Protein AF-A0A5C9A7F8-F1 (afdb_monomer)

Structure (mmCIF, N/CA/C/O backbone):
data_AF-A0A5C9A7F8-F1
#
_entry.id   AF-A0A5C9A7F8-F1
#
loop_
_atom_site.group_PDB
_atom_site.id
_atom_site.type_symbol
_atom_site.label_atom_id
_atom_site.label_alt_id
_atom_site.label_comp_id
_atom_site.label_asym_id
_atom_site.label_entity_id
_atom_site.label_seq_id
_atom_site.pdbx_PDB_ins_code
_atom_site.Cartn_x
_atom_site.Cartn_y
_atom_site.Cartn_z
_atom_site.occupancy
_atom_site.B_iso_or_equiv
_atom_site.auth_seq_id
_atom_site.auth_comp_id
_atom_site.auth_asym_id
_atom_site.auth_atom_id
_atom_site.pdbx_PDB_model_num
ATOM 1 N N . MET A 1 1 ? 0.653 37.399 12.890 1.00 53.38 1 MET A N 1
ATOM 2 C CA . MET A 1 1 ? 1.099 36.028 13.251 1.00 53.38 1 MET A CA 1
ATOM 3 C C . MET A 1 1 ? 0.070 35.208 14.038 1.00 53.38 1 MET A C 1
ATOM 5 O O . MET A 1 1 ? -0.113 34.050 13.695 1.00 53.38 1 MET A O 1
ATOM 9 N N . ARG A 1 2 ? -0.655 35.771 15.020 1.00 56.19 2 ARG A N 1
ATOM 10 C CA . ARG A 1 2 ? -1.628 35.039 15.870 1.00 56.19 2 ARG A CA 1
ATOM 11 C C . ARG A 1 2 ? -2.769 34.328 15.108 1.00 56.19 2 ARG A C 1
ATOM 13 O O . ARG A 1 2 ? -3.188 33.250 15.505 1.00 56.19 2 ARG A O 1
ATOM 20 N N . ASN A 1 3 ? -3.223 34.900 13.988 1.00 58.44 3 ASN A N 1
ATOM 21 C CA . ASN A 1 3 ? -4.337 34.350 13.202 1.00 58.44 3 ASN A CA 1
ATOM 22 C C . ASN A 1 3 ? -3.941 33.115 12.357 1.00 58.44 3 ASN A C 1
ATOM 24 O O . ASN A 1 3 ? -4.725 32.185 12.219 1.00 58.44 3 ASN A O 1
ATOM 28 N N . LYS A 1 4 ? -2.690 33.042 11.865 1.00 56.94 4 LYS A N 1
ATOM 29 C CA . LYS A 1 4 ? -2.203 31.839 11.161 1.00 56.94 4 LYS A CA 1
ATOM 30 C C . LYS A 1 4 ? -2.041 30.652 12.111 1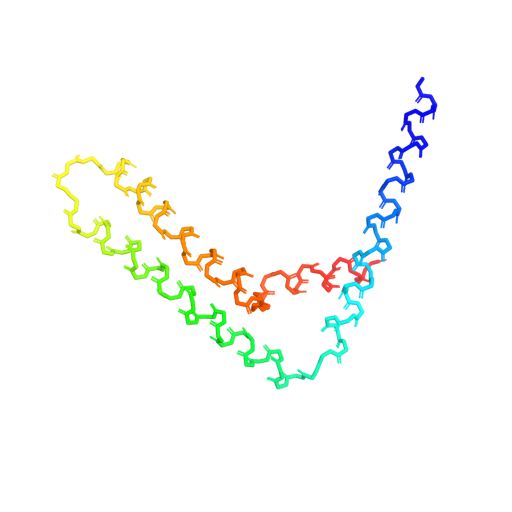.00 56.94 4 LYS A C 1
ATOM 32 O O . LYS A 1 4 ? -2.472 29.561 11.777 1.00 56.94 4 LYS A O 1
ATOM 37 N N . LEU A 1 5 ? -1.536 30.895 13.323 1.00 63.28 5 LEU A N 1
ATOM 38 C CA . LEU A 1 5 ? -1.364 29.848 14.335 1.00 63.28 5 LEU A CA 1
ATOM 39 C C . LEU A 1 5 ? -2.704 29.227 14.771 1.00 63.28 5 LEU A C 1
ATOM 41 O O . LEU A 1 5 ? -2.791 28.018 14.946 1.00 63.28 5 LEU A O 1
ATOM 45 N N . SER A 1 6 ? -3.760 30.039 14.906 1.00 60.34 6 SER A N 1
ATOM 46 C CA . SER A 1 6 ? -5.105 29.547 15.237 1.00 60.34 6 SER A CA 1
ATOM 47 C C . SER A 1 6 ? -5.726 28.748 14.082 1.00 60.34 6 SER A C 1
ATOM 49 O O . SER A 1 6 ? -6.303 27.689 14.317 1.00 60.34 6 SER A O 1
ATOM 51 N N . PHE A 1 7 ? -5.528 29.190 12.835 1.00 65.75 7 PHE A N 1
ATOM 52 C CA . PHE A 1 7 ? -5.974 28.471 11.638 1.00 65.75 7 PHE A CA 1
ATOM 53 C C . PHE A 1 7 ? -5.254 27.121 11.453 1.00 65.75 7 PHE A C 1
ATOM 55 O O . PHE A 1 7 ? -5.908 26.108 11.206 1.00 65.75 7 PHE A O 1
ATOM 62 N N . ASP A 1 8 ? -3.930 27.077 11.646 1.00 67.56 8 ASP A N 1
ATOM 63 C CA . ASP A 1 8 ? -3.140 25.837 11.617 1.00 67.56 8 ASP A CA 1
ATOM 64 C C . ASP A 1 8 ? -3.560 24.862 12.727 1.00 67.56 8 ASP A C 1
ATOM 66 O O . ASP A 1 8 ? -3.685 23.658 12.487 1.00 67.56 8 ASP A O 1
ATOM 70 N N . LEU A 1 9 ? -3.860 25.370 13.930 1.00 68.94 9 LEU A N 1
ATOM 71 C CA . LEU A 1 9 ? -4.327 24.545 15.045 1.00 68.94 9 LEU A CA 1
ATOM 72 C C . LEU A 1 9 ? -5.725 23.967 14.782 1.00 68.94 9 LEU A C 1
ATOM 74 O O . LEU A 1 9 ? -5.955 22.788 15.042 1.00 68.94 9 LEU A O 1
ATOM 78 N N . GLN A 1 10 ? -6.643 24.757 14.212 1.00 70.44 10 GLN A N 1
ATOM 79 C CA . GLN A 1 10 ? -7.967 24.271 13.814 1.00 70.44 10 GLN A CA 1
ATOM 80 C C . GLN A 1 10 ? -7.883 23.225 12.697 1.00 70.44 10 GLN A C 1
ATOM 82 O O . GLN A 1 10 ? -8.605 22.226 12.729 1.00 70.44 10 GLN A O 1
ATOM 87 N N . LEU A 1 11 ? -6.978 23.409 11.732 1.00 73.00 11 LEU A N 1
ATOM 88 C CA . LEU A 1 11 ? -6.740 22.437 10.669 1.00 73.00 11 LEU A CA 1
ATOM 89 C C . LEU A 1 11 ? -6.156 21.128 11.224 1.00 73.00 11 LEU A C 1
ATOM 91 O O . LEU A 1 11 ? -6.601 20.046 10.838 1.00 73.00 11 LEU A O 1
ATOM 95 N N . SER A 1 12 ? -5.196 21.220 12.148 1.00 75.50 12 SER A N 1
ATOM 96 C CA . SER A 1 12 ? -4.576 20.064 12.802 1.00 75.50 12 SER A CA 1
ATOM 97 C C . SER A 1 12 ? -5.571 19.306 13.688 1.00 75.50 12 SER A C 1
ATOM 99 O O . SER A 1 12 ? -5.712 18.091 13.555 1.00 75.50 12 SER A O 1
ATOM 101 N N . ALA A 1 13 ? -6.366 20.018 14.494 1.00 78.12 13 ALA A N 1
ATOM 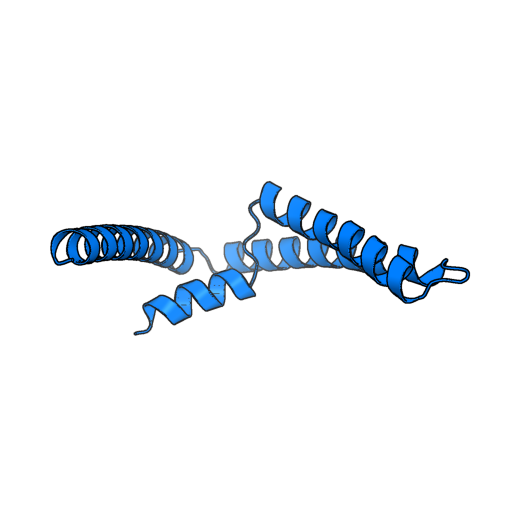102 C CA . ALA A 1 13 ? -7.417 19.428 15.324 1.00 78.12 13 ALA A CA 1
ATOM 103 C C . ALA A 1 13 ? -8.486 18.707 14.483 1.00 78.12 13 ALA A C 1
ATOM 105 O O . ALA A 1 13 ? -8.927 17.610 14.828 1.00 78.12 13 ALA A O 1
ATOM 106 N N . ARG A 1 14 ? -8.868 19.271 13.329 1.00 79.44 14 ARG A N 1
ATOM 107 C CA . ARG A 1 14 ? -9.832 18.637 12.416 1.00 79.44 14 ARG A CA 1
ATOM 108 C C . ARG A 1 14 ? -9.265 17.367 11.775 1.00 79.44 14 ARG A C 1
ATOM 110 O O . ARG A 1 14 ? -9.982 16.375 11.658 1.00 79.44 14 ARG A O 1
ATOM 117 N N . LYS A 1 15 ? -7.982 17.371 11.396 1.00 80.56 15 LYS A N 1
ATOM 118 C CA . LYS A 1 15 ? -7.279 16.180 10.885 1.00 80.56 15 LYS A CA 1
ATOM 119 C C . LYS A 1 15 ? -7.148 15.095 11.956 1.00 80.56 15 LYS A C 1
ATOM 121 O O . LYS A 1 15 ? -7.390 13.930 11.649 1.00 80.56 15 LYS A O 1
ATOM 126 N N . ALA A 1 16 ? -6.851 15.470 13.200 1.00 81.25 16 ALA A N 1
ATOM 127 C CA . ALA A 1 16 ? -6.787 14.549 14.332 1.00 81.25 16 ALA A CA 1
ATOM 128 C C . ALA A 1 16 ? -8.145 13.876 14.597 1.00 81.25 16 ALA A C 1
ATOM 130 O O . ALA A 1 16 ? -8.217 12.652 14.674 1.00 81.25 16 ALA A O 1
ATOM 131 N N . ALA A 1 17 ? -9.243 14.641 14.599 1.00 81.75 17 ALA A N 1
ATOM 132 C CA . ALA A 1 17 ? -10.589 14.090 14.771 1.00 81.75 17 ALA A CA 1
ATOM 133 C C . ALA A 1 17 ? -10.974 13.084 13.664 1.00 81.75 17 ALA A C 1
ATOM 135 O O . ALA A 1 17 ? -11.631 12.075 13.929 1.00 81.75 17 ALA A O 1
ATOM 136 N N . ILE A 1 18 ? -10.558 13.331 12.416 1.00 82.38 18 ILE A N 1
ATOM 137 C CA . ILE A 1 18 ? -10.759 12.390 11.301 1.00 82.38 18 ILE A CA 1
ATOM 138 C C . ILE A 1 18 ? -9.904 11.132 11.500 1.00 82.38 18 ILE A C 1
ATOM 140 O O . ILE A 1 18 ? -10.417 10.020 11.367 1.00 82.38 18 ILE A O 1
ATOM 144 N N . ALA A 1 19 ? -8.627 11.292 11.859 1.00 79.88 19 ALA A N 1
ATOM 145 C CA . ALA A 1 19 ? -7.718 10.177 12.115 1.00 79.88 19 ALA A CA 1
ATOM 146 C C . ALA A 1 19 ? -8.229 9.275 13.248 1.00 79.88 19 ALA A C 1
ATOM 148 O O . ALA A 1 19 ? -8.216 8.053 13.117 1.00 79.88 19 ALA A O 1
ATOM 149 N N . GLU A 1 20 ? -8.770 9.860 14.316 1.00 80.00 20 GLU A N 1
ATOM 150 C CA . GLU A 1 20 ? -9.368 9.124 15.426 1.00 80.00 20 GLU A CA 1
ATOM 151 C C . GLU A 1 20 ? -10.599 8.307 15.028 1.00 80.00 20 GLU A C 1
ATOM 153 O O . GLU A 1 20 ? -10.759 7.176 15.494 1.00 80.00 20 GLU A O 1
ATOM 158 N N . ARG A 1 21 ? -11.465 8.856 14.166 1.00 80.44 21 ARG A N 1
ATOM 159 C CA . ARG A 1 21 ? -12.636 8.137 13.640 1.00 80.44 21 ARG A CA 1
ATOM 160 C C . ARG A 1 21 ? -12.220 6.959 12.765 1.00 80.44 21 ARG A C 1
ATOM 162 O O . ARG A 1 21 ? -12.795 5.877 12.889 1.00 80.44 21 ARG A O 1
ATOM 169 N N . ILE A 1 22 ? -11.207 7.157 11.919 1.00 81.00 22 ILE A N 1
ATOM 170 C CA . ILE A 1 22 ? -10.634 6.102 11.073 1.00 81.00 22 ILE A CA 1
ATOM 171 C C . ILE A 1 22 ? -9.998 5.017 11.948 1.00 81.00 22 ILE A C 1
ATOM 173 O O . ILE A 1 22 ? -10.241 3.834 11.718 1.00 81.00 22 ILE A O 1
ATOM 177 N N . ALA A 1 23 ? -9.244 5.401 12.981 1.00 75.62 23 ALA A N 1
ATOM 178 C CA . ALA A 1 23 ? -8.641 4.472 13.931 1.00 75.62 23 ALA A CA 1
ATOM 179 C C . ALA A 1 23 ? -9.702 3.632 14.656 1.00 75.62 23 ALA A C 1
ATOM 181 O O . ALA A 1 23 ? -9.596 2.409 14.674 1.00 75.62 23 ALA A O 1
ATOM 182 N N . ALA A 1 24 ? -10.760 4.261 15.180 1.00 79.31 24 ALA A N 1
ATOM 183 C CA . ALA A 1 24 ? -11.851 3.559 15.857 1.00 79.31 24 ALA A CA 1
ATOM 184 C C . ALA A 1 24 ? -12.548 2.540 14.936 1.00 79.31 24 ALA A C 1
ATOM 186 O O . ALA A 1 24 ? -12.767 1.398 15.334 1.00 79.31 24 ALA A O 1
ATOM 187 N N . HIS A 1 25 ? -12.813 2.912 13.678 1.00 76.88 25 HIS A N 1
ATOM 188 C CA . HIS A 1 25 ? -13.354 1.988 12.673 1.00 76.88 25 HIS A CA 1
ATOM 189 C C . HIS A 1 25 ? -12.405 0.827 12.357 1.00 76.88 25 HIS A C 1
ATOM 191 O O . HIS A 1 25 ? -12.852 -0.299 12.144 1.00 76.88 25 HIS A O 1
ATOM 197 N N . LYS A 1 26 ? -11.092 1.083 12.321 1.00 73.50 26 LYS A N 1
ATOM 198 C CA . LYS A 1 26 ? -10.089 0.056 12.016 1.00 73.50 26 LYS A CA 1
ATOM 199 C C . LYS A 1 26 ? -9.912 -0.939 13.164 1.00 73.50 26 LYS A C 1
ATOM 201 O O . LYS A 1 26 ? -9.720 -2.121 12.899 1.00 73.50 26 LYS A O 1
ATOM 206 N N . ILE A 1 27 ? -10.024 -0.472 14.410 1.00 75.75 27 ILE A N 1
ATOM 207 C CA . ILE A 1 27 ? -9.955 -1.298 15.628 1.00 75.75 27 ILE A CA 1
ATOM 208 C C . ILE A 1 27 ? -11.215 -2.164 15.782 1.00 75.75 27 ILE A C 1
ATOM 210 O O . ILE A 1 27 ? -11.118 -3.310 16.208 1.00 75.75 27 ILE A O 1
ATOM 214 N N . ALA A 1 28 ? -12.386 -1.653 15.391 1.00 79.31 28 ALA A N 1
ATOM 215 C CA . ALA A 1 28 ? -13.654 -2.381 15.478 1.00 79.31 28 ALA A CA 1
ATOM 216 C C . ALA A 1 28 ? -13.822 -3.499 14.426 1.00 79.31 28 ALA A C 1
ATOM 218 O O . ALA A 1 28 ? -14.807 -4.238 14.466 1.00 79.31 28 ALA A O 1
ATOM 219 N N . ARG A 1 29 ? -12.895 -3.647 13.466 1.00 75.38 29 ARG A N 1
ATOM 220 C CA . ARG A 1 29 ? -12.985 -4.717 12.462 1.00 75.38 29 ARG A CA 1
ATOM 221 C C . ARG A 1 29 ? -12.728 -6.096 13.066 1.00 75.38 29 ARG A C 1
ATOM 223 O O . ARG A 1 29 ? -11.826 -6.294 13.873 1.00 75.38 29 ARG A O 1
ATOM 230 N N . SER A 1 30 ? -13.483 -7.085 12.582 1.00 80.69 30 SER A N 1
ATOM 231 C CA . SER A 1 30 ? -13.266 -8.493 12.925 1.00 80.69 30 SER A CA 1
ATOM 232 C C . SER A 1 30 ? -11.859 -8.951 12.531 1.00 80.69 30 SER A C 1
ATOM 234 O O . SER A 1 30 ? -11.397 -8.683 11.417 1.00 80.69 30 SER A O 1
ATOM 236 N N . LYS A 1 31 ? -11.210 -9.713 13.422 1.00 74.69 31 LYS A N 1
ATOM 237 C CA . LYS A 1 31 ? -9.868 -10.286 13.221 1.00 74.69 31 LYS A CA 1
ATOM 238 C C . LYS A 1 31 ? -9.748 -11.059 11.902 1.00 74.69 31 LYS A C 1
ATOM 240 O O . LYS A 1 31 ? -8.734 -10.950 11.222 1.00 74.69 31 LYS A O 1
ATOM 245 N N . VAL A 1 32 ? -10.807 -11.766 11.503 1.00 80.38 32 VAL A N 1
ATOM 246 C CA . VAL A 1 32 ? -10.852 -12.538 10.248 1.00 80.38 32 VAL A CA 1
ATOM 247 C C . VAL A 1 32 ? -10.839 -11.619 9.023 1.00 80.38 32 VAL A C 1
ATOM 249 O O . VAL A 1 32 ? -10.107 -11.864 8.070 1.00 80.38 32 VAL A O 1
ATOM 252 N N . SER A 1 33 ? -11.589 -10.514 9.062 1.00 79.81 33 SER A N 1
ATOM 253 C CA . SER A 1 33 ? -11.612 -9.533 7.969 1.00 79.81 33 SER A CA 1
ATOM 254 C C . SER A 1 33 ? -10.258 -8.835 7.814 1.00 79.81 33 SER A C 1
ATOM 256 O O . SER A 1 33 ? -9.779 -8.668 6.694 1.00 79.81 33 SER A O 1
ATOM 258 N N . VAL A 1 34 ? -9.605 -8.494 8.931 1.00 82.19 34 VAL A N 1
ATOM 259 C CA . VAL A 1 34 ? -8.253 -7.913 8.923 1.00 82.19 34 VAL A CA 1
ATOM 260 C C . VAL A 1 34 ? -7.234 -8.898 8.348 1.00 82.19 34 VAL A C 1
ATOM 262 O O . VAL A 1 34 ? -6.396 -8.495 7.545 1.00 82.19 34 VAL A O 1
ATOM 265 N N . PHE A 1 35 ? -7.330 -10.183 8.696 1.00 83.00 35 PHE A N 1
ATOM 266 C CA . PHE A 1 35 ? -6.446 -11.223 8.169 1.00 83.00 35 PHE A CA 1
ATOM 267 C C . PHE A 1 35 ? -6.591 -11.404 6.650 1.00 83.00 35 PHE A C 1
ATOM 269 O O . PHE A 1 35 ? -5.595 -11.387 5.931 1.00 83.00 35 PHE A O 1
ATOM 276 N N . LEU A 1 36 ? -7.823 -11.486 6.138 1.00 84.69 36 LEU A N 1
ATOM 277 C CA . LEU A 1 36 ? -8.081 -11.596 4.695 1.00 84.69 36 LEU A CA 1
ATOM 278 C C . LEU A 1 36 ? -7.607 -10.355 3.920 1.00 84.69 36 LEU A C 1
ATOM 280 O O . LEU A 1 36 ? -7.063 -10.461 2.818 1.00 84.69 36 LEU A O 1
ATOM 284 N N . MET A 1 37 ? -7.754 -9.166 4.508 1.00 82.50 37 MET A N 1
ATOM 285 C CA . MET A 1 37 ? -7.220 -7.929 3.932 1.00 82.50 37 MET A CA 1
ATOM 286 C C . MET A 1 37 ? -5.695 -7.861 3.957 1.00 82.50 37 MET A C 1
ATOM 288 O O . MET A 1 37 ? -5.106 -7.326 3.023 1.00 82.50 37 MET A O 1
ATOM 292 N N . ALA A 1 38 ? -5.051 -8.414 4.984 1.00 85.38 38 ALA A N 1
ATOM 293 C CA . ALA A 1 38 ? -3.598 -8.519 5.034 1.00 85.38 38 ALA A CA 1
ATOM 294 C C . ALA A 1 38 ? -3.072 -9.517 3.991 1.00 85.38 38 ALA A C 1
ATOM 296 O O . ALA A 1 38 ? -2.083 -9.236 3.319 1.00 85.38 38 ALA A O 1
ATOM 297 N N . MET A 1 39 ? -3.758 -10.649 3.809 1.00 87.94 39 MET A N 1
ATOM 298 C CA . MET A 1 39 ? -3.386 -11.660 2.821 1.00 87.94 39 MET A CA 1
ATOM 299 C C . MET A 1 39 ? -3.515 -11.126 1.389 1.00 87.94 39 MET A C 1
ATOM 301 O O . MET A 1 39 ? -2.568 -11.221 0.613 1.00 87.94 39 MET A O 1
ATOM 305 N N . SER A 1 40 ? -4.645 -10.495 1.056 1.00 85.38 40 SER A N 1
ATOM 306 C CA . SER A 1 40 ? -4.836 -9.849 -0.254 1.00 85.38 40 SER A CA 1
ATOM 307 C C . SER A 1 40 ? -3.828 -8.722 -0.494 1.00 85.38 40 SER A C 1
ATOM 309 O O . SER A 1 40 ? -3.250 -8.652 -1.576 1.00 85.38 40 SER A O 1
ATOM 311 N N . ALA A 1 41 ? -3.523 -7.908 0.524 1.00 87.25 41 ALA A N 1
ATOM 312 C CA . ALA A 1 41 ? -2.455 -6.914 0.439 1.00 87.25 41 ALA A CA 1
ATOM 313 C C . ALA A 1 41 ? -1.084 -7.543 0.127 1.00 87.25 41 ALA A C 1
ATOM 315 O O . ALA A 1 41 ? -0.331 -7.004 -0.682 1.00 87.25 41 ALA A O 1
ATOM 316 N N . GLY A 1 42 ? -0.771 -8.698 0.724 1.00 87.75 42 GLY A N 1
ATOM 317 C CA . GLY A 1 42 ? 0.453 -9.451 0.445 1.00 87.75 42 GLY A CA 1
ATOM 318 C C . GLY A 1 42 ? 0.546 -9.929 -1.006 1.00 87.75 42 GLY A C 1
ATOM 319 O O . GLY A 1 42 ? 1.596 -9.781 -1.625 1.00 87.75 42 GLY A O 1
ATOM 320 N N . VAL A 1 43 ? -0.556 -10.427 -1.577 1.00 89.88 43 VAL A N 1
ATOM 321 C CA . VAL A 1 43 ? -0.608 -10.863 -2.985 1.00 89.88 43 VAL A CA 1
ATOM 322 C C . VAL A 1 43 ? -0.336 -9.695 -3.937 1.00 89.88 43 VAL A C 1
ATOM 324 O O . VAL A 1 43 ? 0.491 -9.821 -4.837 1.00 89.88 43 VAL A O 1
ATOM 327 N N . PHE A 1 44 ? -0.961 -8.534 -3.718 1.00 87.38 44 PHE A N 1
ATOM 328 C CA . PHE A 1 44 ? -0.721 -7.353 -4.559 1.00 87.38 44 PHE A CA 1
ATOM 329 C C . PHE A 1 44 ? 0.716 -6.831 -4.451 1.00 87.38 44 PHE A C 1
ATOM 331 O O . PHE A 1 44 ? 1.309 -6.434 -5.456 1.00 87.38 44 PHE A O 1
ATOM 338 N N . MET A 1 45 ? 1.304 -6.886 -3.255 1.00 90.88 45 MET A N 1
ATOM 339 C CA . MET A 1 45 ? 2.705 -6.509 -3.055 1.00 90.88 45 MET A CA 1
ATOM 340 C C . MET A 1 45 ? 3.670 -7.491 -3.719 1.00 90.88 45 MET A C 1
ATOM 342 O O . MET A 1 45 ? 4.656 -7.055 -4.312 1.00 90.88 45 MET A O 1
ATOM 346 N N . ALA A 1 46 ? 3.372 -8.793 -3.684 1.00 91.31 46 ALA A N 1
ATOM 347 C CA . ALA A 1 46 ? 4.154 -9.802 -4.388 1.00 91.31 46 ALA A CA 1
ATOM 348 C C . ALA A 1 46 ? 4.147 -9.555 -5.903 1.00 91.31 46 ALA A C 1
ATOM 350 O O . ALA A 1 46 ? 5.209 -9.556 -6.512 1.00 91.31 46 ALA A O 1
ATOM 351 N N . ILE A 1 47 ? 2.987 -9.238 -6.492 1.00 89.81 47 ILE A N 1
ATOM 352 C CA . ILE A 1 47 ? 2.871 -8.904 -7.922 1.00 89.81 47 ILE A CA 1
ATOM 353 C C . ILE A 1 47 ? 3.756 -7.702 -8.285 1.00 89.81 47 ILE A C 1
ATOM 355 O O . ILE A 1 47 ? 4.512 -7.765 -9.254 1.00 89.81 47 ILE A O 1
ATOM 359 N N . GLY A 1 48 ? 3.712 -6.622 -7.494 1.00 90.19 48 GLY A N 1
ATOM 360 C CA . GLY A 1 48 ? 4.572 -5.455 -7.716 1.00 90.19 48 GLY A CA 1
ATOM 361 C C . GLY A 1 48 ? 6.062 -5.790 -7.611 1.00 90.19 48 GLY A C 1
ATOM 362 O O . GLY A 1 48 ? 6.867 -5.305 -8.405 1.00 90.19 48 GLY A O 1
ATOM 363 N N . PHE A 1 49 ? 6.439 -6.643 -6.655 1.00 91.06 49 PHE A N 1
ATOM 364 C CA . PHE A 1 49 ? 7.826 -7.064 -6.464 1.00 91.06 49 PHE A CA 1
ATOM 365 C C . PHE A 1 49 ? 8.316 -7.986 -7.588 1.00 91.06 49 PHE A C 1
ATOM 367 O O . PHE A 1 49 ? 9.445 -7.840 -8.045 1.00 91.06 49 PHE A O 1
ATOM 374 N N . THR A 1 50 ? 7.471 -8.887 -8.093 1.00 91.38 50 THR A N 1
ATOM 375 C CA . THR A 1 50 ? 7.784 -9.710 -9.270 1.00 91.38 50 THR A CA 1
ATOM 376 C C . THR A 1 50 ? 8.047 -8.836 -10.494 1.00 91.38 50 THR A C 1
ATOM 378 O O . THR A 1 50 ? 9.042 -9.049 -11.177 1.00 91.38 50 THR A O 1
ATOM 381 N N . PHE A 1 51 ? 7.233 -7.802 -10.724 1.00 87.38 51 PHE A N 1
ATOM 382 C CA . PHE A 1 51 ? 7.461 -6.831 -11.798 1.00 87.38 51 PHE A CA 1
ATOM 383 C C . PHE A 1 51 ? 8.783 -6.067 -11.639 1.00 87.38 51 PHE A C 1
ATOM 385 O O . PHE A 1 51 ? 9.525 -5.915 -12.608 1.00 87.38 51 PHE A O 1
ATOM 392 N N . TYR A 1 52 ? 9.110 -5.635 -10.416 1.00 89.19 52 TYR A N 1
ATOM 393 C CA . TYR A 1 52 ? 10.408 -5.030 -10.111 1.00 89.19 52 TYR A CA 1
ATOM 394 C C . TYR A 1 52 ? 11.564 -5.972 -10.467 1.00 89.19 52 TYR A C 1
ATOM 396 O O . TYR A 1 52 ? 12.486 -5.563 -11.171 1.00 89.19 52 TYR A O 1
ATOM 404 N N . LEU A 1 53 ? 11.487 -7.236 -10.031 1.00 89.31 53 LEU A N 1
ATOM 405 C CA . LEU A 1 53 ? 12.495 -8.261 -10.313 1.00 89.31 53 LEU A CA 1
ATOM 406 C C . LEU A 1 53 ? 12.655 -8.518 -11.814 1.00 89.31 53 LEU A C 1
ATOM 408 O O . LEU A 1 53 ? 13.781 -8.592 -12.292 1.00 89.31 53 LEU A O 1
ATOM 412 N N . SER A 1 54 ? 11.554 -8.612 -12.561 1.00 87.75 54 SER A N 1
ATOM 413 C CA . SER A 1 54 ? 11.594 -8.812 -14.012 1.00 87.75 54 SER A CA 1
ATOM 414 C C . SER A 1 54 ? 12.286 -7.659 -14.740 1.00 87.75 54 SER A C 1
ATOM 416 O O . SER A 1 54 ? 13.079 -7.905 -15.642 1.00 87.75 54 SER A O 1
ATOM 418 N N . VAL A 1 55 ? 12.042 -6.411 -14.327 1.00 86.38 55 VAL A N 1
ATOM 419 C CA . VAL A 1 55 ? 12.673 -5.229 -14.939 1.00 86.38 55 VAL A CA 1
ATOM 420 C C . VAL A 1 55 ? 14.172 -5.166 -14.644 1.00 86.38 55 VAL A C 1
ATOM 422 O O . VAL A 1 55 ? 14.950 -4.811 -15.525 1.00 86.38 55 VAL A O 1
ATOM 425 N N . ILE A 1 56 ? 14.596 -5.508 -13.422 1.00 85.75 56 ILE A N 1
ATOM 426 C CA . ILE A 1 56 ? 16.024 -5.478 -13.070 1.00 85.75 56 ILE A CA 1
ATOM 427 C C . ILE A 1 56 ? 16.809 -6.673 -13.625 1.00 85.75 56 ILE A C 1
ATOM 429 O O . ILE A 1 56 ? 18.015 -6.552 -13.818 1.00 85.75 56 ILE A O 1
ATOM 433 N N . ALA A 1 57 ? 16.150 -7.810 -13.867 1.00 84.12 57 ALA A N 1
ATOM 434 C CA . ALA A 1 57 ? 16.799 -9.032 -14.337 1.00 84.12 57 ALA A CA 1
ATOM 435 C C . ALA A 1 57 ? 17.235 -8.965 -15.810 1.00 84.12 57 ALA A C 1
ATOM 437 O O . ALA A 1 57 ? 18.215 -9.607 -16.172 1.00 84.12 57 ALA A O 1
ATOM 438 N N . ASP A 1 58 ? 16.535 -8.189 -16.642 1.00 74.88 58 ASP A N 1
ATOM 439 C CA . ASP A 1 58 ? 16.753 -8.126 -18.097 1.00 74.88 58 ASP A CA 1
ATOM 440 C C . ASP A 1 58 ? 17.625 -6.932 -18.541 1.00 74.88 58 ASP A C 1
ATOM 442 O O . ASP A 1 58 ? 17.767 -6.640 -19.725 1.00 74.88 58 ASP A O 1
ATOM 446 N N . ALA A 1 59 ? 18.202 -6.180 -17.600 1.00 74.25 59 ALA A N 1
ATOM 447 C CA . ALA A 1 59 ? 18.764 -4.869 -17.903 1.00 74.25 59 ALA A CA 1
ATOM 448 C C . ALA A 1 59 ? 20.230 -4.884 -18.386 1.00 74.25 59 ALA A C 1
ATOM 450 O O . ALA A 1 59 ? 21.118 -5.292 -17.635 1.00 74.25 59 ALA A O 1
ATOM 451 N N . PRO A 1 60 ? 20.530 -4.345 -19.588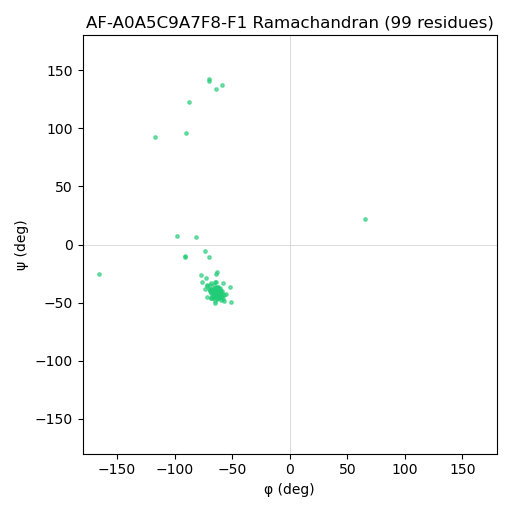 1.00 64.00 60 PRO A N 1
ATOM 452 C CA . PRO A 1 60 ? 21.813 -4.599 -20.245 1.00 64.00 60 PRO A CA 1
ATOM 453 C C . PRO A 1 60 ? 22.960 -3.609 -19.958 1.00 64.00 60 PRO A C 1
ATOM 455 O O . PRO A 1 60 ? 24.080 -3.895 -20.374 1.00 64.00 60 PRO A O 1
ATOM 458 N N . SER A 1 61 ? 22.770 -2.449 -19.305 1.00 62.66 61 SER A N 1
ATOM 459 C CA . SER A 1 61 ? 23.896 -1.482 -19.189 1.00 62.66 61 SER A CA 1
ATOM 460 C C . SER A 1 61 ? 23.786 -0.327 -18.184 1.00 62.66 61 SER A C 1
ATOM 462 O O . SER A 1 61 ? 24.818 0.169 -17.737 1.00 62.66 61 SER A O 1
ATOM 464 N N . SER A 1 62 ? 22.588 0.129 -17.799 1.00 73.50 62 SER A N 1
ATOM 465 C CA . SER A 1 62 ? 22.436 1.245 -16.847 1.00 73.50 62 SER A CA 1
ATOM 466 C C . SER A 1 62 ? 21.743 0.797 -15.568 1.00 73.50 62 SER A C 1
ATOM 468 O O . SER A 1 62 ? 20.516 0.810 -15.460 1.00 73.50 62 SER A O 1
ATOM 470 N N . GLN A 1 63 ? 22.544 0.411 -14.576 1.00 74.25 63 GLN A N 1
ATOM 471 C CA . GLN A 1 63 ? 22.060 -0.105 -13.2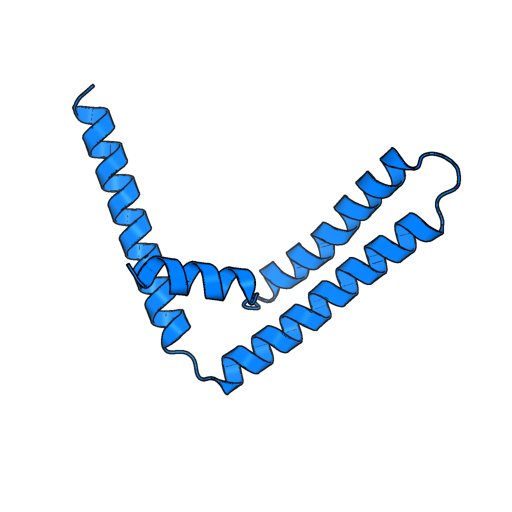95 1.00 74.25 63 GLN A CA 1
ATOM 472 C C . GLN A 1 63 ? 21.135 0.907 -12.589 1.00 74.25 63 GLN A C 1
ATOM 474 O O . GLN A 1 63 ? 20.053 0.553 -12.128 1.00 74.25 63 GLN A O 1
ATOM 479 N N . ALA A 1 64 ? 21.498 2.196 -12.593 1.00 79.50 64 ALA A N 1
ATOM 480 C CA . ALA A 1 64 ? 20.710 3.253 -11.954 1.00 79.50 64 ALA A CA 1
ATOM 481 C C . ALA A 1 64 ? 19.353 3.503 -12.638 1.00 79.50 64 ALA A C 1
ATOM 483 O O . ALA A 1 64 ? 18.329 3.578 -11.956 1.00 79.50 64 ALA A O 1
ATOM 484 N N . LEU A 1 65 ? 19.321 3.599 -13.974 1.00 81.38 65 LEU A N 1
ATOM 485 C CA . LEU A 1 65 ? 18.064 3.796 -14.711 1.00 81.38 65 LEU A CA 1
ATOM 486 C C . LEU A 1 65 ? 17.146 2.583 -14.577 1.00 81.38 65 LEU A C 1
ATOM 488 O O . LEU A 1 65 ? 15.935 2.730 -14.456 1.00 81.38 65 LEU A O 1
ATOM 492 N N . THR A 1 66 ? 17.724 1.390 -14.524 1.00 84.75 66 THR A N 1
ATOM 493 C CA . THR A 1 66 ? 16.969 0.150 -14.354 1.00 84.75 66 THR A CA 1
ATOM 494 C C . THR A 1 66 ? 16.273 0.091 -12.999 1.00 84.75 66 THR A C 1
ATOM 496 O O . THR A 1 66 ? 15.087 -0.220 -12.935 1.00 84.75 66 THR A O 1
ATOM 499 N N . HIS A 1 67 ? 16.963 0.445 -11.911 1.00 85.62 67 HIS A N 1
ATOM 500 C CA . HIS A 1 67 ? 16.333 0.517 -10.591 1.00 85.62 67 HIS A CA 1
ATOM 501 C C . HIS A 1 67 ? 15.259 1.613 -10.517 1.00 85.62 67 HIS A C 1
ATOM 503 O O . HIS A 1 67 ? 14.251 1.422 -9.838 1.00 85.62 67 HIS A O 1
ATOM 509 N N . LEU A 1 68 ? 15.425 2.726 -11.245 1.00 86.81 68 LEU A N 1
ATOM 510 C CA . LEU A 1 68 ? 14.405 3.774 -11.348 1.00 86.81 68 LEU A CA 1
ATOM 511 C C . LEU A 1 68 ? 13.141 3.264 -12.059 1.00 86.81 68 LEU A C 1
ATOM 513 O O . LEU A 1 68 ? 12.039 3.412 -11.534 1.00 86.81 68 LEU A O 1
ATOM 517 N N . VAL A 1 69 ? 13.293 2.629 -13.225 1.00 87.44 69 VAL A N 1
ATOM 518 C CA . VAL A 1 69 ? 12.174 2.054 -13.992 1.00 87.44 69 VAL A CA 1
ATOM 519 C C . VAL A 1 69 ? 11.528 0.896 -13.231 1.00 87.44 69 VAL A C 1
ATOM 521 O O . VAL A 1 69 ? 10.304 0.805 -13.169 1.00 87.44 69 VAL A O 1
ATOM 524 N N . GLY A 1 70 ? 12.326 0.061 -12.567 1.00 87.44 70 GLY A N 1
ATOM 525 C CA . GLY A 1 70 ? 11.824 -0.972 -11.672 1.00 87.44 70 GLY A CA 1
ATOM 526 C C . GLY A 1 70 ? 11.002 -0.371 -10.530 1.00 87.44 70 GLY A C 1
ATOM 527 O O . GLY A 1 70 ? 9.919 -0.869 -10.230 1.00 87.44 70 GLY A O 1
ATOM 528 N N . GLY A 1 71 ? 11.474 0.712 -9.909 1.00 89.06 71 GLY A N 1
ATOM 529 C CA . GLY A 1 71 ? 10.738 1.427 -8.867 1.00 89.06 71 GLY A CA 1
ATOM 530 C C . GLY A 1 71 ? 9.402 1.985 -9.367 1.00 89.06 71 GLY A C 1
ATOM 531 O O . GLY A 1 71 ? 8.390 1.848 -8.683 1.00 89.06 71 GLY A O 1
ATOM 532 N N . LEU A 1 72 ? 9.367 2.538 -10.585 1.00 89.50 72 LEU A N 1
ATOM 533 C CA . LEU A 1 72 ? 8.128 2.970 -11.247 1.00 89.50 72 LEU A CA 1
ATOM 534 C C . LEU A 1 72 ? 7.180 1.799 -11.547 1.00 89.50 72 LEU A C 1
ATOM 536 O O . LEU A 1 72 ? 5.965 1.955 -11.504 1.00 89.50 72 LEU A O 1
ATOM 540 N N . CYS A 1 73 ? 7.714 0.615 -11.832 1.00 88.31 73 CYS A N 1
ATOM 541 C CA . CYS A 1 73 ? 6.901 -0.578 -12.027 1.00 88.31 73 CYS A CA 1
ATOM 542 C C . CYS A 1 73 ? 6.344 -1.105 -10.692 1.00 88.31 73 CYS A C 1
ATOM 544 O O . CYS A 1 73 ? 5.177 -1.478 -10.593 1.00 88.31 73 CYS A O 1
ATOM 546 N N . PHE A 1 74 ? 7.140 -1.048 -9.624 1.00 89.38 74 PHE A N 1
ATOM 547 C CA . PHE A 1 74 ? 6.720 -1.429 -8.278 1.00 89.38 74 PHE A CA 1
ATOM 548 C C . PHE A 1 74 ? 5.580 -0.549 -7.740 1.00 89.38 74 PHE A C 1
ATOM 550 O O . PHE A 1 74 ? 4.663 -1.054 -7.084 1.00 89.38 74 PHE A O 1
ATOM 557 N N . THR A 1 75 ? 5.576 0.755 -8.044 1.00 91.44 75 THR A N 1
ATOM 558 C CA . THR A 1 75 ? 4.483 1.651 -7.626 1.00 91.44 75 THR A CA 1
ATOM 559 C C . THR A 1 75 ? 3.141 1.291 -8.264 1.00 91.44 75 THR A C 1
ATOM 561 O O . THR A 1 75 ? 2.111 1.522 -7.629 1.00 91.44 75 THR A O 1
ATOM 564 N N . LEU A 1 76 ? 3.111 0.641 -9.436 1.00 87.81 76 LEU A N 1
ATOM 565 C CA . LEU A 1 76 ? 1.869 0.098 -10.008 1.00 87.81 76 LEU A CA 1
ATOM 566 C C . LEU A 1 76 ? 1.232 -0.943 -9.078 1.00 87.81 76 LEU A C 1
ATOM 568 O O . LEU A 1 76 ? 0.019 -0.912 -8.869 1.00 87.81 76 LEU A O 1
ATOM 572 N N . GLY A 1 77 ? 2.041 -1.800 -8.443 1.00 86.31 77 GLY A N 1
ATOM 573 C CA . GLY A 1 77 ? 1.573 -2.756 -7.432 1.00 86.31 77 GLY A CA 1
ATOM 574 C C . GLY A 1 77 ? 0.926 -2.068 -6.223 1.00 86.31 77 GLY A C 1
ATOM 575 O O . GLY A 1 77 ? -0.131 -2.487 -5.749 1.00 86.31 77 GLY A O 1
ATOM 576 N N . PHE A 1 78 ? 1.497 -0.947 -5.775 1.00 85.81 78 PHE A N 1
ATOM 577 C CA . PHE A 1 78 ? 0.913 -0.116 -4.717 1.00 85.81 78 PHE A CA 1
ATOM 578 C C . PHE A 1 78 ? -0.383 0.595 -5.140 1.00 85.81 78 PHE A C 1
ATOM 580 O O . PHE A 1 78 ? -1.280 0.773 -4.315 1.00 85.81 78 PHE A O 1
ATOM 587 N N . ILE A 1 79 ? -0.517 0.986 -6.409 1.00 89.81 79 ILE A N 1
ATOM 588 C CA . ILE A 1 79 ? -1.749 1.591 -6.937 1.00 89.81 79 ILE A CA 1
ATOM 589 C C . ILE A 1 79 ? -2.880 0.556 -6.965 1.00 89.81 79 ILE A C 1
ATOM 591 O O . ILE A 1 79 ? -3.982 0.849 -6.506 1.00 89.81 79 ILE A O 1
ATOM 595 N N . LEU A 1 80 ? -2.606 -0.670 -7.421 1.00 84.75 80 LEU A N 1
ATOM 596 C CA . LEU A 1 80 ? -3.561 -1.788 -7.387 1.00 84.75 80 LEU A CA 1
ATOM 597 C C . LEU A 1 80 ? -4.056 -2.064 -5.959 1.00 84.75 80 LEU A C 1
ATOM 599 O O . LEU A 1 80 ? -5.259 -2.202 -5.726 1.00 84.75 80 LEU A O 1
ATOM 603 N N . LEU A 1 81 ? -3.138 -2.058 -4.990 1.00 86.88 81 LEU A N 1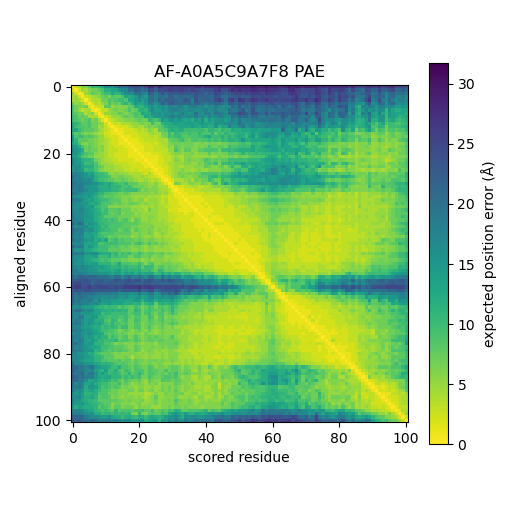
ATOM 604 C CA . LEU A 1 81 ? -3.447 -2.178 -3.567 1.00 86.88 81 LEU A CA 1
ATOM 605 C C . LEU A 1 81 ? -4.377 -1.053 -3.075 1.00 86.88 81 LEU A C 1
ATOM 607 O O . LEU A 1 81 ? -5.348 -1.330 -2.361 1.00 86.88 81 LEU A O 1
ATOM 611 N N . ALA A 1 82 ? -4.089 0.196 -3.460 1.00 85.19 82 ALA A N 1
ATOM 612 C CA . ALA A 1 82 ? -4.873 1.368 -3.080 1.00 85.19 82 ALA A CA 1
ATOM 613 C C . ALA A 1 82 ? -6.291 1.339 -3.674 1.00 85.19 82 ALA A C 1
ATOM 615 O O . ALA A 1 82 ? -7.255 1.597 -2.954 1.00 85.19 82 ALA A O 1
ATOM 616 N N . VAL A 1 83 ? -6.432 0.968 -4.951 1.00 86.31 83 VAL A N 1
ATOM 617 C CA . VAL A 1 83 ? -7.734 0.863 -5.636 1.00 86.31 83 VAL A CA 1
ATOM 618 C C . VAL A 1 83 ? -8.578 -0.275 -5.060 1.00 86.31 83 VAL A C 1
ATOM 620 O O . VAL A 1 83 ? -9.780 -0.114 -4.869 1.00 86.31 83 VAL A O 1
ATOM 623 N N . CYS A 1 84 ? -7.959 -1.406 -4.709 1.00 83.00 84 CYS A N 1
ATOM 624 C CA . CYS A 1 84 ? -8.655 -2.527 -4.073 1.00 83.00 84 CYS A CA 1
ATOM 625 C C . CYS A 1 84 ? -9.085 -2.217 -2.618 1.00 83.00 84 CYS A C 1
ATOM 627 O O . CYS A 1 84 ? -9.847 -2.968 -2.012 1.00 83.00 84 CYS A O 1
ATOM 629 N N . GLY A 1 85 ? -8.616 -1.109 -2.028 1.00 75.75 85 GLY A N 1
ATOM 630 C CA . GLY A 1 85 ? -8.980 -0.704 -0.666 1.00 75.75 85 GLY A CA 1
ATOM 631 C C . GLY A 1 85 ? -8.478 -1.673 0.410 1.00 75.75 85 GLY A C 1
ATOM 632 O O . GLY A 1 85 ? -9.019 -1.729 1.522 1.00 75.75 85 GLY A O 1
ATOM 633 N N . THR A 1 86 ? -7.449 -2.462 0.090 1.00 78.12 86 THR A N 1
ATOM 634 C CA . THR A 1 86 ? -6.863 -3.410 1.040 1.00 78.12 86 THR A CA 1
ATOM 635 C C . THR A 1 86 ? -6.105 -2.662 2.134 1.00 78.12 86 THR A C 1
ATOM 637 O O . THR A 1 86 ? -5.471 -1.628 1.925 1.00 78.12 86 THR A O 1
ATOM 640 N N . SER A 1 87 ? -6.220 -3.153 3.365 1.00 72.44 87 SER A N 1
ATOM 641 C CA . SER A 1 87 ? -5.628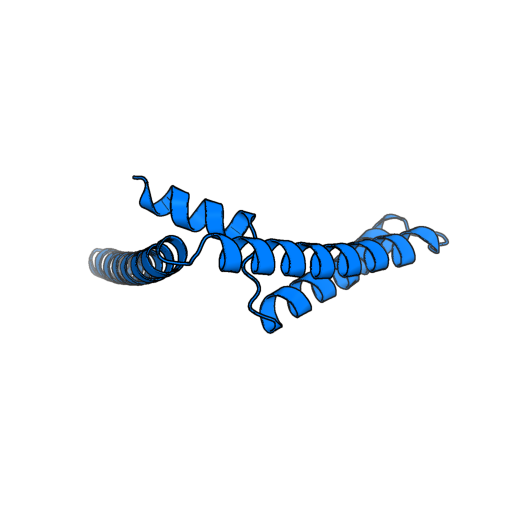 -2.499 4.530 1.00 72.44 87 SER A CA 1
ATOM 642 C C . SER A 1 87 ? -4.215 -3.026 4.753 1.00 72.44 87 SER A C 1
ATOM 644 O O . SER A 1 87 ? -4.037 -4.054 5.399 1.00 72.44 87 SER A O 1
ATOM 646 N N . LEU A 1 88 ? -3.208 -2.312 4.244 1.00 78.06 88 LEU A N 1
ATOM 647 C CA . LEU A 1 88 ? -1.808 -2.703 4.422 1.00 78.06 88 LEU A CA 1
ATOM 648 C C . LEU A 1 88 ? -1.415 -2.651 5.904 1.00 78.06 88 LEU A C 1
ATOM 650 O O . LEU A 1 88 ? -1.722 -1.673 6.596 1.00 78.06 88 LEU A O 1
ATOM 654 N N . PHE A 1 89 ? -0.732 -3.692 6.381 1.00 76.69 89 PHE A N 1
ATOM 655 C CA . PHE A 1 89 ? -0.386 -3.875 7.794 1.00 76.69 89 PHE A CA 1
ATOM 656 C C . PHE A 1 89 ? 0.296 -2.637 8.400 1.00 76.69 89 PHE A C 1
ATOM 658 O O . PHE A 1 89 ? -0.188 -2.105 9.396 1.00 76.69 89 PHE A O 1
ATOM 665 N N . THR A 1 90 ? 1.316 -2.090 7.734 1.00 78.00 90 THR A N 1
ATOM 666 C CA . THR A 1 90 ? 2.041 -0.876 8.150 1.00 78.00 90 THR A CA 1
ATOM 667 C C . THR A 1 90 ? 1.123 0.331 8.357 1.00 78.00 90 THR A C 1
ATOM 669 O O . THR A 1 90 ? 1.241 1.034 9.358 1.00 78.00 90 THR A O 1
ATOM 672 N N . SER A 1 91 ? 0.158 0.552 7.456 1.00 78.81 91 SER A N 1
ATOM 673 C CA . SER A 1 91 ? -0.801 1.659 7.589 1.00 78.81 91 SER A CA 1
ATOM 674 C C . SER A 1 91 ? -1.724 1.470 8.794 1.00 78.81 91 SER A C 1
ATOM 676 O O . SER A 1 91 ? -2.031 2.420 9.504 1.00 78.81 91 SER A O 1
ATOM 678 N N . SER A 1 92 ? -2.160 0.234 9.047 1.00 78.88 92 SER A N 1
ATOM 679 C CA . SER A 1 92 ? -3.035 -0.102 10.170 1.00 78.88 92 SER A CA 1
ATOM 680 C C . SER A 1 92 ? -2.318 0.049 11.505 1.00 78.88 92 SER A C 1
ATOM 682 O O . SER A 1 92 ? -2.861 0.680 12.406 1.00 78.88 92 SER A O 1
ATOM 684 N N . VAL A 1 93 ? -1.093 -0.471 11.614 1.00 79.19 93 VAL A N 1
ATOM 685 C CA . VAL A 1 93 ? -0.285 -0.383 12.837 1.00 79.19 93 VAL A CA 1
ATOM 686 C C . VAL A 1 93 ? 0.030 1.071 13.173 1.00 79.19 93 VAL A C 1
ATOM 688 O O . VAL A 1 93 ? -0.156 1.473 14.315 1.00 79.19 93 VAL A O 1
ATOM 691 N N . MET A 1 94 ? 0.416 1.889 12.190 1.00 76.81 94 MET A N 1
ATOM 692 C CA . MET A 1 94 ? 0.696 3.309 12.422 1.00 76.81 94 MET A CA 1
ATOM 693 C C . MET A 1 94 ? -0.545 4.074 12.909 1.00 76.81 94 MET A C 1
ATOM 695 O O . MET A 1 94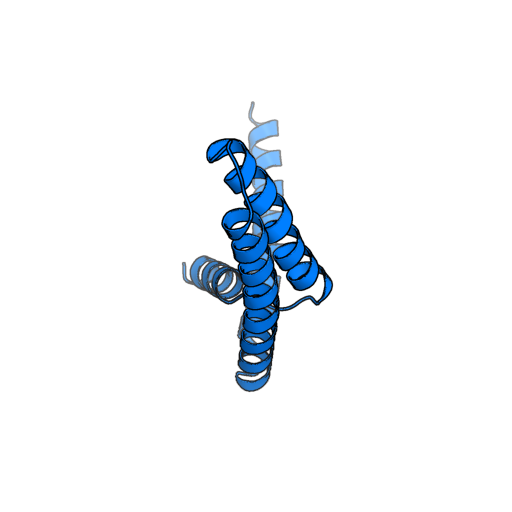 ? -0.446 4.849 13.856 1.00 76.81 94 MET A O 1
ATOM 699 N N . THR A 1 95 ? -1.724 3.833 12.322 1.00 76.81 95 THR A N 1
ATOM 700 C CA . THR A 1 95 ? -2.977 4.469 12.769 1.00 76.81 95 THR A CA 1
ATOM 701 C C . THR A 1 95 ? -3.384 4.038 14.182 1.00 76.81 95 THR A C 1
ATOM 703 O O . THR A 1 95 ? -3.878 4.861 14.948 1.00 76.81 95 THR A O 1
ATOM 706 N N . VAL A 1 96 ? -3.172 2.769 14.547 1.00 75.56 96 VAL A N 1
ATOM 707 C CA . VAL A 1 96 ? -3.484 2.259 15.893 1.00 75.56 96 VAL A CA 1
ATOM 708 C C . VAL A 1 96 ? -2.494 2.798 16.930 1.00 75.56 96 VAL A C 1
ATOM 710 O O . VAL A 1 96 ? -2.918 3.296 17.968 1.00 75.56 96 VAL A O 1
ATOM 713 N N . MET A 1 97 ? -1.191 2.778 16.632 1.00 75.00 97 MET A N 1
ATOM 714 C CA . MET A 1 97 ? -0.151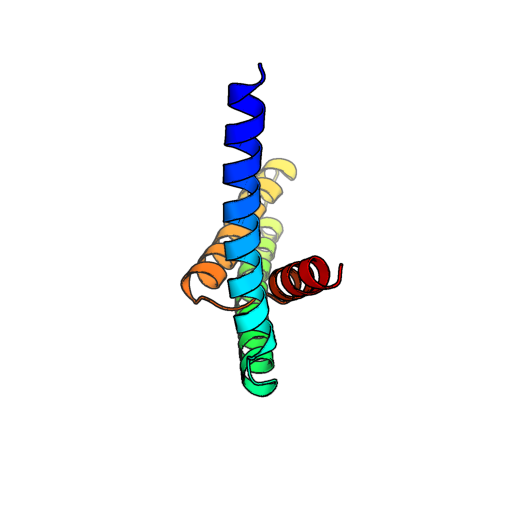 3.315 17.518 1.00 75.00 97 MET A CA 1
ATOM 715 C C . MET A 1 97 ? -0.312 4.818 17.752 1.00 75.00 97 MET A C 1
ATOM 717 O O . MET A 1 97 ? -0.129 5.278 18.875 1.00 75.00 97 MET A O 1
ATOM 721 N N . ALA A 1 98 ? -0.716 5.577 16.729 1.00 71.81 98 ALA A N 1
ATOM 722 C CA . ALA A 1 98 ? -0.985 7.009 16.855 1.00 71.81 98 ALA A CA 1
ATOM 723 C C . ALA A 1 98 ? -2.147 7.337 17.811 1.00 71.81 98 ALA A C 1
ATOM 725 O O . ALA A 1 98 ? -2.181 8.442 18.336 1.00 71.81 98 ALA A O 1
ATOM 726 N N . LYS A 1 99 ? -3.078 6.399 18.052 1.00 64.44 99 LYS A N 1
ATOM 727 C CA . LYS A 1 99 ? -4.170 6.554 19.030 1.00 64.44 99 LYS A CA 1
ATOM 728 C C . LYS A 1 99 ? -3.816 6.031 20.431 1.00 64.44 99 LYS A C 1
ATOM 730 O O . LYS A 1 99 ? -4.556 6.267 21.376 1.00 64.44 99 LYS A O 1
ATOM 735 N N . SER A 1 100 ? -2.706 5.310 20.586 1.00 55.59 100 SER A N 1
ATOM 736 C CA . SER A 1 100 ? -2.285 4.744 21.877 1.00 55.59 100 SER A CA 1
ATOM 737 C C . SER A 1 100 ? -1.566 5.752 22.796 1.00 55.59 100 SER A C 1
ATOM 739 O O . SER A 1 100 ? -1.048 5.352 23.839 1.00 55.59 100 SER A O 1
ATOM 741 N N . ARG A 1 101 ? -1.510 7.035 22.428 1.00 45.28 101 ARG A N 1
ATOM 742 C CA . ARG A 1 101 ? -1.055 8.154 23.264 1.00 45.28 101 ARG A CA 1
ATOM 743 C C . ARG A 1 101 ? -2.149 9.203 23.337 1.00 45.28 101 ARG A C 1
ATOM 745 O O . ARG A 1 101 ? -2.215 9.859 24.395 1.00 45.28 101 ARG A O 1
#

Organism: Escherichia coli (NCBI:txid562)

pLDDT: mean 79.22, std 9.54, range [45.28, 91.44]

Solvent-accessible surface area (backbone atoms only — not comparable to full-atom values): 5482 Å² total; per-residue (Å²): 114,73,68,59,56,51,52,52,49,53,53,49,53,53,52,49,58,50,52,52,54,52,31,53,58,61,67,70,50,54,70,67,60,55,50,55,26,36,52,53,32,48,54,35,48,49,53,10,49,51,47,22,50,55,45,53,71,71,60,89,80,55,70,70,62,31,54,50,53,15,50,60,45,28,49,52,19,54,48,54,33,58,75,71,65,43,55,45,61,72,63,53,51,52,47,50,57,68,68,74,112

Foldseek 3Di:
DVVVVVVVVVVVVVVVVVLVVVLVVLVPDDPVLLVVLQVVLVVLQVVLVVQLCVQQVPDDDDNVVSNVVSVVSSVVSVVVNVVVVRDHPVNNVVSNVVVVD

Mean predicted aligned error: 9.06 Å

InterPro domains:
  IPR000292 Formate/nitrite transporter [PF01226] (19-98)
  IPR000292 Formate/nitrite transporter [PTHR30520] (12-97)
  IPR023271 Aquaporin-like [G3DSA:1.20.1080.10] (3-101)
  IPR024002 Formate/nitrite transporter, conserved site [PS01005] (82-91)

Secondary structure (DSSP, 8-state):
-HHH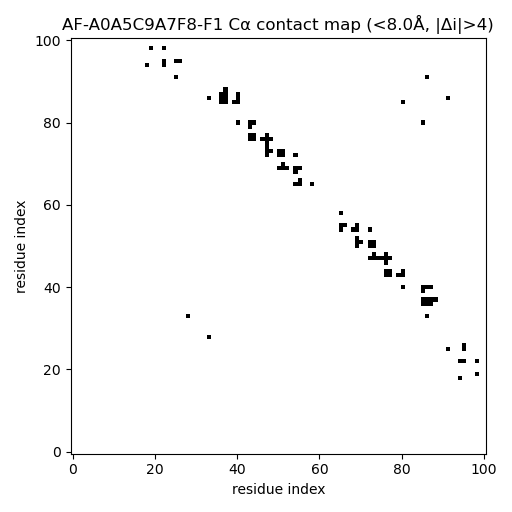HHHHHHHHHHHHHHHHHHHHHHHTS-HHHHHHHHHHHHHHHHHHHHHHHHHHHT--S-HHHHHHHHHHHHHHHHHHHHHTT---HHHHHHHHHHH--

Radius of gyration: 19.19 Å; Cα contacts (8 Å, |Δi|>4): 56; chains: 1; bounding box: 38×49×44 Å

Sequence (101 aa):
MRNKLSFDLQLSARKAAIAERIAAHKIARSKVSVFLMAMSAGVFMAIGFTFYLSVIADAPSSQALTHLVGGLCFTLGFILLAVCGTSLFTSSVMTVMAKSR